Protein AF-A0A377PES0-F1 (afdb_monomer_lite)

Secondary structure (DSSP, 8-state):
--TT----------SPSEEEEEE---TTTHHHHHHTT-EEEEEE--HHHHHSSS---BTTTEEE--EEEEEE-TTS-EE----SSS----SEEEETTEES------SS--EEE-

pLDDT: mean 92.09, std 5.14, range [62.88, 97.44]

InterPro domains:
  IPR008972 Cupredoxin [G3DSA:2.60.40.420] (1-48)
  IPR008972 Cupredoxin [G3DSA:2.60.40.420] (49-112)
  IPR008972 Cupredoxin [SSF49503] (10-51)
  IPR008972 Cupredoxin [SSF49503] (53-110)
  IPR011707 Multicopper oxidase-like, N-terminal [PF07732] (2-48)
  IPR045087 Multicopper oxidase [PTHR48267] (14-110)

Organism: Hafnia alvei (NCBI:txid569)

Foldseek 3Di:
DDPPDDDDDDDDDDDAWAKDKDADPDPPCRQVRVQQPRMDIDTDHDPVNVPDPADDPEPAQEDEWDKDAFAADPVRHGDDDDDPDDDDGHPFIDTVNHGPDDDDHDPDHHHYHD

Radius of gyration: 17.53 Å; chains: 1; bounding box: 49×27×44 Å

Structure (mmCIF, N/CA/C/O backbone):
data_AF-A0A377PES0-F1
#
_entry.id   AF-A0A377PES0-F1
#
loop_
_atom_site.group_PDB
_atom_site.id
_atom_site.type_symbol
_atom_site.label_atom_id
_atom_site.label_alt_id
_atom_site.label_comp_id
_atom_site.label_asym_id
_atom_site.label_entity_id
_atom_site.label_seq_id
_atom_site.pdbx_PDB_ins_code
_atom_site.Cartn_x
_atom_site.Cartn_y
_atom_site.Cartn_z
_atom_site.occupancy
_atom_site.B_iso_or_equiv
_atom_site.auth_seq_id
_atom_site.auth_comp_id
_atom_site.auth_asym_id
_atom_site.auth_atom_id
_atom_site.pdbx_PDB_model_num
ATOM 1 N N . MET A 1 1 ? 21.879 -0.434 -0.200 1.00 64.56 1 MET A N 1
ATOM 2 C CA . MET A 1 1 ? 22.226 -1.557 0.695 1.00 64.56 1 MET A CA 1
ATOM 3 C C . MET A 1 1 ? 22.553 -2.751 -0.170 1.00 64.56 1 MET A C 1
ATOM 5 O O . MET A 1 1 ? 21.944 -2.887 -1.224 1.00 64.56 1 MET A O 1
ATOM 9 N N . SER A 1 2 ? 23.553 -3.539 0.210 1.00 83.25 2 SER A N 1
ATOM 10 C CA . SER A 1 2 ? 23.885 -4.775 -0.498 1.00 83.25 2 SER A CA 1
ATOM 11 C C . SER A 1 2 ? 22.916 -5.895 -0.100 1.00 83.25 2 SER A C 1
ATOM 13 O O . SER A 1 2 ? 22.373 -5.843 1.005 1.00 83.25 2 SER A O 1
ATOM 15 N N . PRO A 1 3 ? 22.713 -6.908 -0.958 1.00 87.62 3 PRO A N 1
ATOM 16 C CA . PRO A 1 3 ? 21.986 -8.117 -0.582 1.00 87.62 3 PRO A CA 1
ATOM 17 C C . PRO A 1 3 ? 22.538 -8.733 0.713 1.00 87.62 3 PRO A C 1
ATOM 19 O O . PRO A 1 3 ? 23.741 -8.652 0.973 1.00 87.62 3 PRO A O 1
ATOM 22 N N . SER A 1 4 ? 21.657 -9.352 1.503 1.00 91.19 4 SER A N 1
ATOM 23 C CA . SER A 1 4 ? 21.995 -10.053 2.755 1.00 91.19 4 SER A CA 1
ATOM 24 C C . SER A 1 4 ? 22.540 -9.168 3.886 1.00 91.19 4 SER A C 1
ATOM 26 O O . SER A 1 4 ? 23.264 -9.651 4.754 1.00 91.19 4 SER A O 1
ATOM 28 N N . VAL A 1 5 ? 22.206 -7.875 3.878 1.00 94.56 5 VAL A N 1
ATOM 29 C CA . VAL A 1 5 ? 22.488 -6.949 4.983 1.00 94.56 5 VAL A CA 1
ATOM 30 C C . VAL A 1 5 ? 21.175 -6.450 5.565 1.00 94.56 5 VAL A C 1
ATOM 32 O O . VAL A 1 5 ? 20.340 -5.917 4.836 1.00 94.56 5 VAL A O 1
ATOM 35 N N . ASP A 1 6 ? 21.036 -6.573 6.881 1.00 93.88 6 ASP A N 1
ATOM 36 C CA . ASP A 1 6 ? 19.851 -6.138 7.611 1.00 93.88 6 ASP A CA 1
ATOM 37 C C . ASP A 1 6 ? 19.985 -4.698 8.119 1.00 93.88 6 ASP A C 1
ATOM 39 O O . ASP A 1 6 ? 21.081 -4.193 8.388 1.00 93.88 6 ASP A O 1
ATOM 43 N N . TRP A 1 7 ? 18.843 -4.036 8.292 1.00 94.12 7 TRP A N 1
ATOM 44 C CA . TRP A 1 7 ? 18.746 -2.713 8.896 1.00 94.12 7 TRP A CA 1
ATOM 45 C C . TRP A 1 7 ? 17.623 -2.690 9.928 1.00 94.12 7 TRP A C 1
ATOM 47 O O . TRP A 1 7 ? 16.471 -2.959 9.599 1.00 94.12 7 TRP A O 1
ATOM 57 N N . SER A 1 8 ? 17.962 -2.335 11.167 1.00 95.81 8 SER A N 1
ATOM 58 C CA . SER A 1 8 ? 17.043 -2.395 12.311 1.00 95.81 8 SER A CA 1
ATOM 59 C C . SER A 1 8 ? 16.927 -1.030 13.002 1.00 95.81 8 SER A C 1
ATOM 61 O O . SER A 1 8 ? 17.515 -0.829 14.069 1.00 95.81 8 SER A O 1
ATOM 63 N N . PRO A 1 9 ? 16.232 -0.049 12.400 1.00 95.75 9 PRO A N 1
ATOM 64 C CA . PRO A 1 9 ? 16.016 1.252 13.021 1.00 95.75 9 PRO A CA 1
ATOM 65 C C . PRO A 1 9 ? 14.986 1.166 14.154 1.00 95.75 9 PRO A C 1
ATOM 67 O O . PRO A 1 9 ? 14.034 0.390 14.101 1.00 95.75 9 PRO A O 1
ATOM 70 N N . VAL A 1 10 ? 15.132 2.029 15.159 1.00 97.44 10 VAL A N 1
ATOM 71 C CA . VAL A 1 10 ? 14.090 2.275 16.165 1.00 97.44 10 VAL A CA 1
ATOM 72 C C . VAL A 1 10 ? 13.335 3.536 15.761 1.00 97.44 10 VAL A C 1
ATOM 74 O O . VAL A 1 10 ? 13.932 4.609 15.669 1.00 97.44 10 VAL A O 1
AT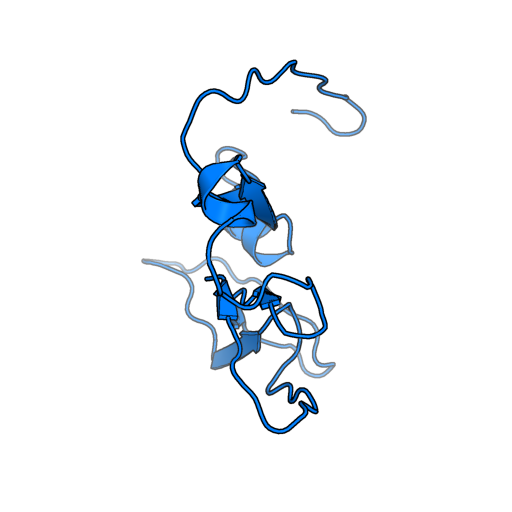OM 77 N N . LEU A 1 11 ? 12.030 3.409 15.515 1.00 96.50 11 LEU A N 1
ATOM 78 C CA . LEU A 1 11 ? 11.179 4.494 15.023 1.00 96.50 11 LEU A CA 1
ATOM 79 C C . LEU A 1 11 ? 10.240 4.990 16.137 1.00 96.50 11 LEU A C 1
ATOM 81 O O . LEU A 1 11 ? 9.269 4.306 16.464 1.00 96.50 11 LEU A O 1
ATOM 85 N N . PRO A 1 12 ? 10.492 6.163 16.749 1.00 96.50 12 PRO A N 1
ATOM 86 C CA . PRO A 1 12 ? 9.566 6.744 17.714 1.00 96.50 12 PRO A CA 1
ATOM 87 C C . PRO A 1 12 ? 8.378 7.391 16.988 1.00 96.50 12 PRO A C 1
ATOM 89 O O . PRO A 1 12 ? 8.500 8.482 16.431 1.00 96.50 12 PRO A O 1
ATOM 92 N N . ILE A 1 13 ? 7.214 6.749 17.032 1.00 97.00 13 ILE A N 1
ATOM 93 C CA . ILE A 1 13 ? 5.986 7.280 16.429 1.00 97.00 13 ILE A CA 1
ATOM 94 C C . ILE A 1 13 ? 5.363 8.313 17.377 1.00 97.00 13 ILE A C 1
ATOM 96 O O . ILE A 1 13 ? 4.978 7.985 18.497 1.00 97.00 13 ILE A O 1
ATOM 100 N N . ARG A 1 14 ? 5.327 9.583 16.954 1.00 96.44 14 ARG A N 1
ATOM 101 C CA . ARG A 1 14 ? 4.821 10.724 17.755 1.00 96.44 14 ARG A CA 1
ATOM 102 C C . ARG A 1 14 ? 3.823 11.613 17.010 1.00 96.44 14 ARG A C 1
ATOM 104 O O . ARG A 1 14 ? 3.427 12.655 17.522 1.00 96.44 14 ARG A O 1
ATOM 111 N N . GLN A 1 15 ? 3.486 11.241 15.783 1.00 95.88 15 GLN A N 1
ATOM 112 C CA . GLN A 1 15 ? 2.493 11.927 14.964 1.00 95.88 15 GLN A CA 1
ATOM 113 C C . GLN A 1 15 ? 1.076 11.453 1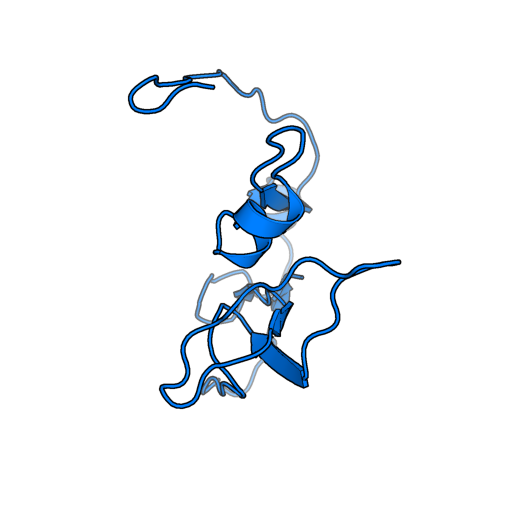5.312 1.00 95.88 15 GLN A C 1
ATOM 115 O O . GLN A 1 15 ? 0.913 10.403 15.929 1.00 95.88 15 GLN A O 1
ATOM 120 N N . SER A 1 16 ? 0.068 12.222 14.900 1.00 96.69 16 SER A N 1
ATOM 121 C CA . SER A 1 16 ? -1.344 11.821 14.967 1.00 96.69 16 SER A CA 1
ATOM 122 C C . SER A 1 16 ? -1.652 10.631 14.055 1.00 96.69 16 SER A C 1
ATOM 124 O O . SER A 1 16 ? -0.859 10.320 13.158 1.00 96.69 16 SER A O 1
ATOM 126 N N . ALA A 1 17 ? -2.814 10.007 14.268 1.00 95.19 17 ALA A N 1
ATOM 127 C CA . ALA A 1 17 ? -3.288 8.925 13.413 1.00 95.19 17 ALA A CA 1
ATOM 128 C C . ALA A 1 17 ? -3.309 9.324 11.928 1.00 95.19 17 ALA A C 1
ATOM 130 O O . ALA A 1 17 ? -3.734 10.428 11.574 1.00 95.19 17 ALA A O 1
ATOM 131 N N . ALA A 1 18 ? -2.800 8.438 11.073 1.00 95.12 18 ALA A N 1
ATOM 132 C CA . ALA A 1 18 ? -2.662 8.671 9.641 1.00 95.12 18 ALA A CA 1
ATOM 133 C C . ALA A 1 18 ? -2.439 7.361 8.873 1.00 95.12 18 ALA A C 1
ATOM 135 O O . ALA A 1 18 ? -1.734 6.463 9.342 1.00 95.12 18 ALA A O 1
ATOM 136 N N . THR A 1 19 ? -2.942 7.321 7.640 1.00 95.88 19 THR A N 1
ATOM 137 C CA . THR A 1 19 ? -2.556 6.329 6.632 1.00 95.88 19 THR A CA 1
ATOM 138 C C . THR A 1 19 ? -1.229 6.749 6.013 1.00 95.88 19 THR A C 1
ATOM 140 O O . THR A 1 19 ? -1.145 7.749 5.300 1.00 95.88 19 THR A O 1
ATOM 143 N N . LEU A 1 20 ? -0.165 6.016 6.325 1.00 97.00 20 LEU A N 1
ATOM 144 C CA . LEU A 1 2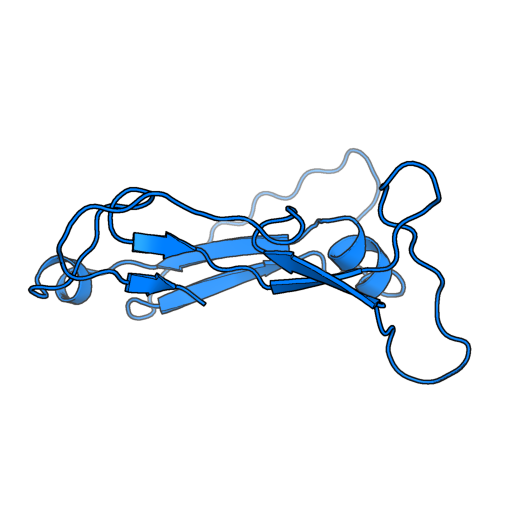0 ? 1.148 6.158 5.703 1.00 97.00 20 LEU A CA 1
ATOM 145 C C . LEU A 1 20 ? 1.423 4.950 4.806 1.00 97.00 20 LEU A C 1
ATOM 147 O O . LEU A 1 20 ? 0.660 3.988 4.741 1.00 97.00 20 LEU A O 1
ATOM 151 N N . TRP A 1 21 ? 2.563 4.982 4.132 1.00 96.69 21 TRP A N 1
ATOM 152 C CA . TRP A 1 21 ? 3.055 3.879 3.326 1.00 96.69 21 TRP A CA 1
ATOM 153 C C . TRP A 1 21 ? 4.579 3.848 3.383 1.00 96.69 21 TRP A C 1
ATOM 155 O O . TRP A 1 21 ? 5.234 4.870 3.607 1.00 96.69 21 TRP A O 1
ATOM 165 N N . TYR A 1 22 ? 5.147 2.662 3.214 1.00 96.50 22 TYR A N 1
ATOM 166 C CA . TYR A 1 22 ? 6.580 2.457 3.069 1.00 96.50 22 TYR A CA 1
ATOM 167 C C . TYR A 1 22 ? 6.857 1.900 1.680 1.00 96.50 22 TYR A C 1
ATOM 169 O O . TYR A 1 22 ? 6.045 1.171 1.113 1.00 96.50 22 TYR A O 1
ATOM 177 N N . HIS A 1 23 ? 8.015 2.237 1.124 1.00 96.94 23 HIS A N 1
ATOM 178 C CA . HIS A 1 23 ? 8.424 1.750 -0.182 1.00 96.94 23 HIS A CA 1
ATOM 179 C C . HIS A 1 23 ? 9.949 1.733 -0.305 1.00 96.94 23 HIS A C 1
ATOM 181 O O . HIS A 1 23 ? 10.658 2.428 0.429 1.00 96.94 23 HIS A O 1
ATOM 187 N N . ALA A 1 24 ? 10.474 0.939 -1.236 1.00 95.56 24 ALA A N 1
ATOM 188 C CA . ALA A 1 24 ? 11.892 0.973 -1.561 1.00 95.56 24 ALA A CA 1
ATOM 189 C C . ALA A 1 24 ? 12.281 2.361 -2.088 1.00 95.56 24 ALA A C 1
ATOM 191 O O . ALA A 1 24 ? 11.596 2.932 -2.932 1.00 95.56 24 ALA A O 1
ATOM 192 N N . ASN A 1 25 ? 13.408 2.890 -1.616 1.00 94.88 25 ASN A N 1
ATOM 193 C CA . ASN A 1 25 ? 13.968 4.178 -2.037 1.00 94.88 25 ASN A CA 1
ATOM 194 C C . ASN A 1 25 ? 15.405 4.030 -2.569 1.00 94.88 25 ASN A C 1
ATOM 196 O O . ASN A 1 25 ? 16.236 4.926 -2.426 1.00 94.88 25 ASN A O 1
ATOM 200 N N . THR A 1 26 ? 15.725 2.870 -3.153 1.00 93.06 26 THR A N 1
ATOM 201 C CA . THR A 1 26 ? 17.071 2.568 -3.652 1.00 93.06 26 THR A CA 1
ATOM 202 C C . THR A 1 26 ? 17.452 3.528 -4.788 1.00 93.06 26 THR A C 1
ATOM 204 O O . THR A 1 26 ? 16.752 3.561 -5.802 1.00 93.06 26 THR A O 1
ATOM 207 N N . PRO A 1 27 ? 18.553 4.294 -4.674 1.00 91.06 27 PRO A N 1
ATOM 208 C CA . PRO A 1 27 ? 18.971 5.219 -5.726 1.00 91.06 27 PRO A CA 1
ATOM 209 C C . PRO A 1 27 ? 19.155 4.503 -7.069 1.00 91.06 27 PRO A C 1
ATOM 211 O O . PRO A 1 27 ? 19.763 3.437 -7.119 1.00 91.06 27 PRO A O 1
ATOM 214 N N . GLY A 1 28 ? 18.605 5.067 -8.145 1.00 89.88 28 GLY A N 1
ATOM 215 C CA . GLY A 1 28 ? 18.674 4.499 -9.500 1.00 89.88 28 GLY A CA 1
ATOM 216 C C . GLY A 1 28 ? 17.721 3.329 -9.784 1.00 89.88 28 GLY A C 1
ATOM 217 O O . GLY A 1 28 ? 17.396 3.108 -10.942 1.00 89.88 28 GLY A O 1
ATOM 218 N N . HIS A 1 29 ? 17.215 2.644 -8.752 1.00 91.25 29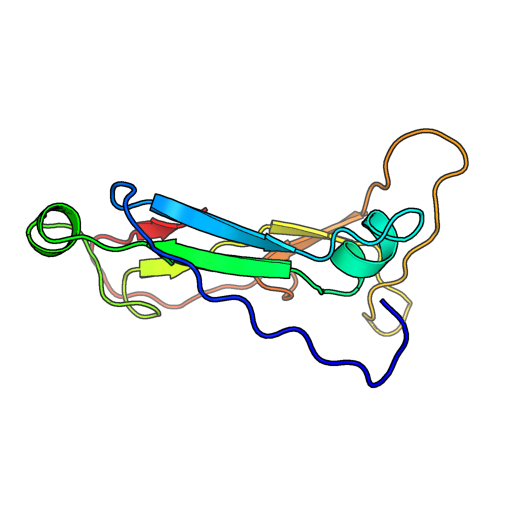 HIS A N 1
ATOM 219 C CA . HIS A 1 29 ? 16.352 1.457 -8.886 1.00 91.25 29 HIS A CA 1
ATOM 220 C C . HIS A 1 29 ? 14.982 1.607 -8.213 1.00 91.25 29 HIS A C 1
ATOM 222 O O . HIS A 1 29 ? 14.187 0.675 -8.203 1.00 91.25 29 HIS A O 1
ATOM 228 N N . MET A 1 30 ? 14.684 2.776 -7.638 1.00 92.56 30 MET A N 1
ATOM 229 C CA . MET A 1 30 ? 13.452 3.027 -6.886 1.00 92.56 30 MET A CA 1
ATOM 230 C C . MET A 1 30 ? 12.195 2.655 -7.680 1.00 92.56 30 MET A C 1
ATOM 232 O O . MET A 1 30 ? 11.356 1.930 -7.163 1.00 92.56 30 MET A O 1
ATOM 236 N N . ALA A 1 31 ? 12.075 3.121 -8.927 1.00 91.75 31 ALA A N 1
ATOM 237 C CA . ALA A 1 31 ? 10.888 2.878 -9.746 1.00 91.75 31 ALA A CA 1
ATOM 238 C C . ALA A 1 31 ? 10.663 1.379 -10.001 1.00 91.75 31 ALA A C 1
ATOM 240 O O . ALA A 1 31 ? 9.579 0.872 -9.740 1.00 91.75 31 ALA A O 1
ATOM 241 N N . GLU A 1 32 ? 11.711 0.666 -10.416 1.00 92.94 32 GLU A N 1
ATOM 242 C CA . GLU A 1 32 ? 11.685 -0.780 -10.653 1.00 92.94 32 GLU A CA 1
ATOM 243 C C . GLU A 1 32 ? 11.360 -1.561 -9.372 1.00 92.94 32 GLU A C 1
ATOM 245 O O . GLU A 1 32 ? 10.497 -2.432 -9.364 1.00 92.94 32 GLU A O 1
ATOM 250 N N . HIS A 1 33 ? 12.004 -1.225 -8.254 1.00 94.62 33 HIS A N 1
ATOM 251 C CA . HIS A 1 33 ? 11.782 -1.894 -6.974 1.00 94.62 33 HIS A CA 1
ATOM 252 C C . HIS A 1 33 ? 10.351 -1.713 -6.454 1.00 94.62 33 HIS A C 1
ATOM 254 O O . HIS A 1 33 ? 9.733 -2.674 -5.993 1.00 94.62 33 HIS A O 1
ATOM 260 N N . VAL A 1 34 ? 9.814 -0.492 -6.535 1.00 95.38 34 VAL A N 1
ATOM 261 C CA . VAL A 1 34 ? 8.430 -0.201 -6.138 1.00 95.38 34 VAL A CA 1
ATOM 262 C C . VAL A 1 34 ? 7.447 -0.892 -7.081 1.00 95.38 34 VAL A C 1
ATOM 264 O O . VAL A 1 34 ? 6.497 -1.522 -6.613 1.00 95.38 34 VAL A O 1
ATOM 267 N N . TYR A 1 35 ? 7.706 -0.854 -8.391 1.00 94.06 35 TYR A N 1
ATOM 268 C CA . TYR A 1 35 ? 6.898 -1.550 -9.391 1.00 94.06 35 TYR A CA 1
ATOM 269 C C . TYR A 1 35 ? 6.869 -3.063 -9.157 1.00 94.06 35 TYR A C 1
ATOM 271 O O . TYR A 1 35 ? 5.806 -3.677 -9.220 1.00 94.06 35 TYR A O 1
ATOM 279 N N . ASN A 1 36 ? 8.001 -3.662 -8.795 1.00 93.38 36 ASN A N 1
ATOM 280 C CA . ASN A 1 36 ? 8.106 -5.089 -8.486 1.00 93.38 36 ASN A CA 1
ATOM 281 C C . ASN A 1 36 ? 7.466 -5.475 -7.140 1.00 93.38 36 ASN A C 1
ATOM 283 O O . ASN A 1 36 ? 7.409 -6.657 -6.811 1.00 93.38 36 ASN A O 1
ATOM 287 N N . GLY A 1 37 ? 6.937 -4.508 -6.382 1.00 94.00 37 GLY A N 1
ATOM 288 C CA . GLY A 1 37 ? 6.120 -4.762 -5.195 1.00 94.00 37 GLY A CA 1
ATOM 289 C C . GLY A 1 37 ? 6.786 -4.430 -3.863 1.00 94.00 37 GLY A C 1
ATOM 290 O O . GLY A 1 37 ? 6.224 -4.760 -2.822 1.00 94.00 37 GLY A O 1
ATOM 291 N N . LEU A 1 38 ? 7.943 -3.755 -3.844 1.00 95.56 38 LEU A N 1
ATOM 292 C CA . LEU A 1 38 ? 8.540 -3.260 -2.596 1.00 95.56 38 LEU A CA 1
ATOM 293 C C . LEU A 1 38 ? 7.840 -1.981 -2.112 1.00 95.56 38 LEU A C 1
ATOM 295 O O . LEU A 1 38 ? 8.455 -0.916 -2.023 1.00 95.56 38 LEU A O 1
ATOM 299 N N . ALA A 1 39 ? 6.551 -2.097 -1.810 1.00 96.25 39 ALA A N 1
ATOM 300 C CA . ALA A 1 39 ? 5.721 -1.070 -1.201 1.00 96.25 39 ALA A CA 1
ATOM 301 C C . ALA A 1 39 ? 4.650 -1.708 -0.306 1.00 96.25 39 ALA A C 1
ATOM 303 O O . ALA A 1 39 ? 4.254 -2.852 -0.518 1.00 96.25 39 ALA A O 1
ATOM 304 N N . GLY A 1 40 ? 4.174 -0.970 0.691 1.00 95.50 40 GLY A N 1
ATOM 305 C CA . GLY A 1 40 ? 3.106 -1.420 1.576 1.00 95.50 40 GLY A CA 1
ATOM 306 C C . GLY A 1 40 ? 2.534 -0.284 2.413 1.00 95.50 40 GLY A C 1
ATOM 307 O O . GLY A 1 40 ? 3.125 0.790 2.517 1.00 95.50 40 GLY A O 1
ATOM 308 N N . MET A 1 41 ? 1.367 -0.521 3.003 1.00 95.44 41 MET A N 1
ATOM 309 C CA . MET A 1 41 ? 0.683 0.454 3.850 1.00 95.44 41 MET A CA 1
ATOM 310 C C . MET A 1 41 ? 1.217 0.401 5.286 1.00 95.44 41 MET A C 1
ATOM 312 O O . MET A 1 41 ? 1.571 -0.662 5.796 1.00 95.44 41 MET A O 1
ATOM 316 N N . TRP A 1 42 ? 1.264 1.554 5.944 1.00 95.81 42 TRP A N 1
ATOM 317 C CA . TRP A 1 42 ? 1.640 1.711 7.344 1.00 95.81 42 TRP A CA 1
ATOM 318 C C . TRP A 1 42 ? 0.579 2.555 8.041 1.00 95.81 42 TRP A C 1
ATOM 320 O O . TRP A 1 42 ? 0.519 3.767 7.858 1.00 95.81 42 TRP A O 1
ATOM 330 N N . LEU A 1 43 ? -0.251 1.929 8.867 1.00 95.00 43 LEU A N 1
ATOM 331 C CA . LEU A 1 43 ? -1.301 2.629 9.601 1.00 95.00 43 LEU A CA 1
ATOM 332 C C . LEU A 1 43 ? -0.766 3.091 10.959 1.00 95.00 43 LEU A C 1
ATOM 334 O O . LEU A 1 43 ? -0.241 2.293 11.739 1.00 95.00 43 LEU A O 1
ATOM 338 N N . VAL A 1 44 ? -0.862 4.393 11.227 1.00 95.56 44 VAL A N 1
ATOM 339 C CA . VAL A 1 44 ? -0.628 4.960 12.557 1.00 95.56 44 VAL A CA 1
ATOM 340 C C . VAL A 1 44 ? -1.984 5.214 13.194 1.00 95.56 44 VAL A C 1
ATOM 342 O O . VAL A 1 44 ? -2.779 5.972 12.654 1.00 95.56 44 VAL A O 1
ATOM 345 N N . GLU A 1 45 ? -2.203 4.619 14.361 1.00 94.19 45 GLU A N 1
ATOM 346 C CA . GLU A 1 45 ? -3.418 4.766 15.162 1.00 94.19 45 GLU A CA 1
ATOM 347 C C . GLU A 1 45 ? -3.108 5.508 16.465 1.00 94.19 45 GLU A C 1
ATOM 349 O O . GLU A 1 45 ? -2.036 5.344 17.056 1.00 94.19 45 GLU A O 1
ATOM 354 N N . ASP A 1 46 ? -4.075 6.271 16.959 1.00 93.81 46 ASP A N 1
ATOM 355 C CA . ASP A 1 46 ? -4.017 6.976 18.240 1.00 93.81 46 ASP A CA 1
ATOM 356 C C . ASP A 1 46 ? -5.297 6.743 19.063 1.00 93.81 46 ASP A C 1
ATOM 358 O O . ASP A 1 46 ? -6.187 5.982 18.687 1.00 93.81 46 ASP A O 1
ATOM 362 N N . GLU A 1 47 ? -5.390 7.331 20.254 1.00 93.00 47 GLU A N 1
ATOM 363 C CA . GLU A 1 47 ? -6.598 7.188 21.078 1.00 93.00 47 GLU A CA 1
ATOM 364 C C . GLU A 1 47 ? -7.814 7.900 20.468 1.00 93.00 47 GLU A C 1
ATOM 366 O O . GLU A 1 47 ? -8.945 7.482 20.704 1.00 93.00 47 GLU A O 1
ATOM 371 N N . ASN A 1 48 ? -7.616 8.955 19.674 1.00 91.81 48 ASN A N 1
ATOM 372 C CA . ASN A 1 48 ? -8.724 9.707 19.088 1.00 91.81 48 ASN A CA 1
ATOM 373 C C . ASN A 1 48 ? -9.392 8.905 17.970 1.00 91.81 48 ASN A C 1
ATOM 375 O O . ASN A 1 48 ? -10.601 8.704 18.009 1.00 91.81 48 ASN A O 1
ATOM 379 N N . SER A 1 49 ? -8.598 8.407 17.022 1.00 90.19 49 SER A N 1
ATOM 380 C CA . SER A 1 49 ? -9.021 7.524 15.923 1.00 90.19 49 SER A CA 1
ATOM 381 C C . SER A 1 49 ? -9.794 6.306 16.428 1.00 90.19 49 SER A C 1
ATOM 383 O O . SER A 1 49 ? -10.890 6.035 15.942 1.00 90.19 49 SER A O 1
ATOM 385 N N . LYS A 1 50 ? -9.313 5.654 17.491 1.00 89.06 50 LYS A N 1
ATOM 386 C CA . LYS A 1 50 ? -9.996 4.507 18.118 1.00 89.06 50 LYS A CA 1
ATOM 387 C C . LYS A 1 50 ? -11.349 4.836 18.750 1.00 89.06 50 LYS A C 1
ATOM 389 O O . LYS A 1 50 ? -12.188 3.949 18.873 1.00 89.06 50 LYS A O 1
ATOM 394 N N . ASN A 1 51 ? -11.549 6.081 19.179 1.00 91.69 51 ASN A N 1
ATOM 395 C CA . ASN A 1 51 ? -12.780 6.526 19.834 1.00 91.69 51 ASN A CA 1
ATOM 396 C C . ASN A 1 51 ? -13.796 7.140 18.859 1.00 91.69 51 ASN A C 1
ATOM 398 O O . ASN A 1 51 ? -14.917 7.459 19.266 1.00 91.69 51 ASN A O 1
ATOM 402 N N . LEU A 1 52 ? -13.433 7.332 17.588 1.00 90.94 52 LEU A N 1
ATOM 403 C CA . LEU A 1 52 ? -14.376 7.799 16.580 1.00 90.94 52 LEU A CA 1
ATOM 404 C C . LEU A 1 52 ? -15.410 6.702 16.276 1.00 90.94 52 LEU A C 1
ATOM 406 O O . LEU A 1 52 ? -15.053 5.529 16.190 1.00 90.94 52 LEU A O 1
ATOM 410 N N . PRO A 1 53 ? -16.687 7.060 16.049 1.00 91.62 53 PRO A N 1
ATOM 411 C CA . PRO A 1 53 ? -17.721 6.119 15.624 1.00 91.62 53 PRO A CA 1
ATOM 412 C C . PRO A 1 53 ? -17.595 5.811 14.119 1.00 91.62 53 PRO A C 1
ATOM 414 O O . PRO A 1 53 ? -18.558 5.953 13.364 1.00 91.62 53 PRO A O 1
ATOM 417 N N . LEU A 1 54 ? -16.388 5.457 13.678 1.00 91.69 54 LEU A N 1
ATOM 418 C CA . LEU A 1 54 ? -16.066 5.056 12.313 1.00 91.69 54 LEU A CA 1
ATOM 419 C C . LEU A 1 54 ? -15.755 3.552 12.274 1.00 91.69 54 LEU A C 1
ATOM 421 O O . LEU A 1 54 ? -15.285 3.011 13.278 1.00 91.69 54 LEU A O 1
ATOM 425 N N . PRO A 1 55 ? -15.998 2.884 11.132 1.00 91.88 55 PRO A N 1
ATOM 426 C CA . PRO A 1 55 ? -15.454 1.553 10.875 1.00 91.88 55 PRO A CA 1
ATOM 427 C C . PRO A 1 55 ? -13.939 1.533 11.113 1.00 91.88 55 PRO A C 1
ATOM 429 O O . PRO A 1 55 ? -13.242 2.456 10.690 1.00 91.88 55 PRO A O 1
ATOM 432 N N . ASN A 1 56 ? -13.449 0.525 11.831 1.00 91.38 56 ASN A N 1
ATOM 433 C CA . ASN A 1 56 ? -12.037 0.395 12.218 1.00 91.38 56 ASN A CA 1
ATOM 434 C C . ASN A 1 56 ? -11.578 -1.072 12.324 1.00 91.38 56 ASN A C 1
ATOM 436 O O . ASN A 1 56 ? -10.527 -1.374 12.898 1.00 91.38 56 ASN A O 1
ATOM 440 N N . HIS A 1 57 ? -12.369 -2.006 11.792 1.00 91.31 57 HIS A N 1
ATOM 441 C CA . HIS A 1 57 ? -12.041 -3.420 11.757 1.00 91.31 57 HIS A CA 1
ATOM 442 C C . HIS A 1 57 ? -11.353 -3.743 10.429 1.00 91.31 57 HIS A C 1
ATOM 444 O O . HIS A 1 57 ? -11.991 -4.031 9.411 1.00 91.31 57 HIS A O 1
ATOM 450 N N . TYR A 1 58 ? -10.021 -3.718 10.471 1.00 92.00 58 TYR A N 1
ATOM 451 C CA . TYR A 1 58 ? -9.168 -3.991 9.319 1.00 92.00 58 TYR A CA 1
ATOM 452 C C . TYR A 1 58 ? -9.522 -5.320 8.629 1.00 92.00 58 TYR A C 1
ATOM 454 O O . TYR A 1 58 ? -9.538 -6.380 9.260 1.00 92.00 58 TYR A O 1
ATOM 462 N N . GLY A 1 59 ? -9.788 -5.258 7.325 1.00 90.75 59 GLY A N 1
ATOM 463 C CA . GLY A 1 59 ? -10.171 -6.390 6.479 1.00 90.75 59 GLY A CA 1
ATOM 464 C C . GLY A 1 59 ? -11.646 -6.800 6.561 1.00 90.75 59 GLY A C 1
ATOM 465 O O . GLY A 1 59 ? -12.037 -7.742 5.873 1.00 90.75 59 GLY A O 1
ATOM 466 N N . VAL A 1 60 ? -12.461 -6.124 7.376 1.00 93.00 60 VAL A N 1
ATOM 467 C CA . VAL A 1 60 ? -13.907 -6.382 7.498 1.00 93.00 60 VAL A CA 1
ATOM 468 C C . VAL A 1 60 ? -14.712 -5.162 7.081 1.00 93.00 60 VAL A C 1
ATOM 470 O O . VAL A 1 60 ? -15.594 -5.274 6.229 1.00 93.00 60 VAL A O 1
ATOM 473 N N . ASP A 1 61 ? -14.418 -4.013 7.684 1.00 92.19 61 ASP A N 1
ATOM 474 C CA . ASP A 1 61 ? -15.073 -2.745 7.372 1.00 92.19 61 ASP A CA 1
ATOM 475 C C . ASP A 1 61 ? -14.102 -1.571 7.143 1.00 92.19 61 ASP A C 1
ATOM 477 O O . ASP A 1 61 ? -14.525 -0.503 6.700 1.00 92.19 61 ASP A O 1
ATOM 481 N N . ASP A 1 62 ? -12.804 -1.805 7.342 1.00 94.19 62 ASP A N 1
ATOM 482 C CA . ASP A 1 62 ? -11.705 -0.919 6.967 1.00 94.19 62 ASP A CA 1
ATOM 483 C C . ASP A 1 62 ? -10.745 -1.654 6.019 1.00 94.19 62 ASP A C 1
ATOM 485 O O . ASP A 1 62 ? -10.151 -2.673 6.384 1.00 94.19 62 ASP A O 1
ATOM 489 N N . PHE A 1 63 ? -10.621 -1.180 4.779 1.00 94.69 63 PHE A N 1
ATOM 490 C CA . PHE A 1 63 ? -9.843 -1.842 3.733 1.00 94.69 63 PHE A CA 1
ATOM 491 C C . PHE A 1 63 ? -8.712 -0.948 3.216 1.00 94.69 63 PHE A C 1
ATOM 493 O O . PHE A 1 63 ? -8.971 0.194 2.825 1.00 94.69 63 PHE A O 1
ATOM 500 N N . PRO A 1 64 ? -7.473 -1.468 3.108 1.00 95.00 64 PRO A N 1
ATOM 501 C CA . PRO A 1 64 ? -6.412 -0.772 2.392 1.00 95.00 64 PRO A CA 1
ATOM 502 C C . PRO A 1 64 ? -6.708 -0.801 0.889 1.00 95.00 64 PRO A C 1
ATOM 504 O O . PRO A 1 64 ? -7.051 -1.855 0.350 1.00 95.00 64 PRO A O 1
ATOM 507 N N . ILE A 1 65 ? -6.539 0.320 0.195 1.00 95.44 65 ILE A N 1
ATOM 508 C CA . ILE A 1 65 ? -6.714 0.413 -1.259 1.00 95.44 65 ILE A CA 1
ATOM 509 C C . ILE A 1 65 ? -5.423 0.955 -1.880 1.00 95.44 65 ILE A C 1
ATOM 511 O O . ILE A 1 65 ? -5.239 2.156 -2.058 1.00 95.44 65 ILE A O 1
ATOM 515 N N . ILE A 1 66 ? -4.509 0.048 -2.226 1.00 96.00 66 ILE A N 1
ATOM 516 C CA . ILE A 1 66 ? -3.246 0.375 -2.899 1.00 96.00 66 ILE A CA 1
ATOM 517 C C . ILE A 1 66 ? -3.450 0.234 -4.406 1.00 96.00 66 ILE A C 1
ATOM 519 O O . ILE A 1 66 ? -3.567 -0.881 -4.915 1.00 96.00 66 ILE A O 1
ATOM 523 N N . ILE A 1 67 ? -3.480 1.358 -5.121 1.00 95.00 67 ILE A N 1
ATOM 524 C CA . ILE A 1 67 ? -3.676 1.387 -6.576 1.00 95.00 67 ILE A CA 1
ATOM 525 C C . ILE A 1 67 ? -2.314 1.402 -7.276 1.00 95.00 67 ILE A C 1
ATOM 527 O O . ILE A 1 67 ? -1.464 2.238 -6.970 1.00 95.00 67 ILE A O 1
ATOM 531 N N . GLN A 1 68 ? -2.116 0.492 -8.230 1.00 94.75 68 GLN A N 1
ATOM 532 C CA . GLN A 1 68 ? -0.933 0.444 -9.091 1.00 94.75 68 GLN A CA 1
ATOM 533 C C . GLN A 1 68 ? -1.351 0.226 -10.545 1.00 94.75 68 GLN A C 1
ATOM 535 O O . GLN A 1 68 ? -2.185 -0.632 -10.821 1.00 94.75 68 GLN A O 1
ATOM 540 N N . ASP A 1 69 ? -0.746 0.948 -11.481 1.00 94.81 69 ASP A N 1
ATOM 541 C CA . ASP A 1 69 ? -0.837 0.658 -12.909 1.00 94.81 69 ASP A CA 1
ATOM 542 C C . ASP A 1 69 ? 0.367 -0.183 -13.359 1.00 94.81 69 ASP A C 1
ATOM 544 O O . ASP A 1 69 ? 1.522 0.141 -13.073 1.00 94.81 69 ASP A O 1
ATOM 548 N N . LYS A 1 70 ? 0.105 -1.297 -14.048 1.00 93.81 70 LYS A N 1
ATOM 549 C CA . LYS A 1 70 ? 1.131 -2.227 -14.538 1.00 93.81 70 LYS A CA 1
ATOM 550 C C . LYS A 1 70 ? 0.889 -2.616 -15.991 1.00 93.81 70 LYS A C 1
ATOM 552 O O . LYS A 1 70 ? -0.210 -2.451 -16.510 1.00 93.81 70 LYS A O 1
ATOM 557 N N . ARG A 1 71 ? 1.935 -3.120 -16.642 1.00 93.56 71 ARG A N 1
ATOM 558 C CA . ARG A 1 71 ? 1.855 -3.889 -17.890 1.00 93.56 71 ARG A CA 1
ATOM 559 C C . ARG A 1 71 ? 2.055 -5.350 -17.552 1.00 93.56 71 ARG A C 1
ATOM 561 O O . ARG A 1 71 ? 2.982 -5.675 -16.810 1.00 93.56 71 ARG A O 1
ATOM 568 N N . LEU A 1 72 ? 1.179 -6.201 -18.064 1.00 91.31 72 LEU A N 1
ATOM 569 C CA . LEU A 1 72 ? 1.246 -7.638 -17.846 1.00 91.31 72 LEU A CA 1
ATOM 570 C C . LEU A 1 72 ? 1.768 -8.332 -19.103 1.00 91.31 72 LEU A C 1
ATOM 572 O O . LEU A 1 72 ? 1.413 -7.955 -20.220 1.00 91.31 72 LEU A O 1
ATOM 576 N N . ASP A 1 73 ? 2.588 -9.358 -18.913 1.00 89.62 73 ASP A N 1
ATOM 577 C CA . ASP A 1 73 ? 2.985 -10.258 -19.988 1.00 89.62 73 ASP A CA 1
ATOM 578 C C . ASP A 1 73 ? 1.824 -11.189 -20.405 1.00 89.62 73 ASP A C 1
ATOM 580 O O . ASP A 1 73 ? 0.727 -11.179 -19.838 1.00 89.62 73 ASP A O 1
ATOM 584 N N . ASN A 1 74 ? 2.073 -12.060 -21.387 1.00 89.00 74 ASN A N 1
ATOM 585 C CA . ASN A 1 74 ? 1.081 -13.034 -21.867 1.00 89.00 74 ASN A CA 1
ATOM 586 C C . ASN A 1 74 ? 0.635 -14.059 -20.803 1.00 89.00 74 ASN A C 1
ATOM 588 O O . ASN A 1 74 ? -0.315 -14.808 -21.038 1.00 89.00 74 ASN A O 1
ATOM 592 N N . PHE A 1 75 ? 1.325 -14.128 -19.665 1.00 89.50 75 PHE A N 1
ATOM 593 C CA . PHE A 1 75 ? 1.023 -15.010 -18.542 1.00 89.50 75 PHE A CA 1
ATOM 594 C C . PHE A 1 75 ? 0.388 -14.258 -17.360 1.00 89.50 75 PHE A C 1
ATOM 596 O O . PHE A 1 75 ? 0.101 -14.881 -16.338 1.00 89.50 75 PHE A O 1
ATOM 603 N N . GLY A 1 76 ? 0.137 -12.950 -17.490 1.00 83.88 76 GLY A N 1
ATOM 604 C CA . GLY A 1 76 ? -0.436 -12.118 -16.431 1.00 83.88 76 GLY A CA 1
ATOM 605 C C . GLY A 1 76 ? 0.580 -11.651 -15.383 1.00 83.88 76 GLY A C 1
ATOM 606 O O . GLY A 1 76 ? 0.182 -11.179 -14.318 1.00 83.88 76 GLY A O 1
ATOM 607 N N . THR A 1 77 ? 1.880 -11.782 -15.650 1.00 88.38 77 THR A N 1
ATOM 608 C CA . THR A 1 77 ? 2.945 -11.339 -14.743 1.00 88.38 77 THR A CA 1
ATOM 609 C C . THR A 1 77 ? 3.317 -9.889 -15.045 1.00 88.38 77 THR A C 1
ATOM 611 O O . THR A 1 77 ? 3.532 -9.556 -16.209 1.00 88.38 77 THR A O 1
ATOM 614 N N . PRO A 1 78 ? 3.428 -9.010 -14.034 1.00 89.62 78 PRO A N 1
ATOM 615 C CA . PRO A 1 78 ? 3.872 -7.645 -14.264 1.00 89.62 78 PRO A CA 1
ATOM 616 C C . PRO A 1 78 ? 5.294 -7.556 -14.823 1.00 89.62 78 PRO A C 1
ATOM 618 O O . PRO A 1 78 ? 6.233 -8.060 -14.210 1.00 89.62 78 PRO A O 1
ATOM 621 N N . GLU A 1 79 ? 5.455 -6.840 -15.933 1.00 91.19 79 GLU A N 1
ATOM 622 C CA . GLU A 1 79 ? 6.744 -6.582 -16.576 1.00 91.19 79 GLU A CA 1
ATOM 623 C C . GLU A 1 79 ? 7.069 -5.086 -16.513 1.00 91.19 79 GLU A C 1
ATOM 625 O O . GLU A 1 79 ? 6.224 -4.238 -16.815 1.00 91.19 79 GLU A O 1
ATOM 630 N N . TYR A 1 80 ? 8.280 -4.751 -16.060 1.00 90.12 80 TYR A N 1
ATOM 631 C CA . TYR A 1 80 ? 8.750 -3.371 -15.973 1.00 90.12 80 TYR A CA 1
ATOM 632 C C . TYR A 1 80 ? 9.718 -3.067 -17.110 1.00 90.12 80 TYR A C 1
ATOM 634 O O . TYR A 1 80 ? 10.838 -3.571 -17.139 1.00 90.12 80 TYR A O 1
ATOM 642 N N . GLU A 1 81 ? 9.316 -2.16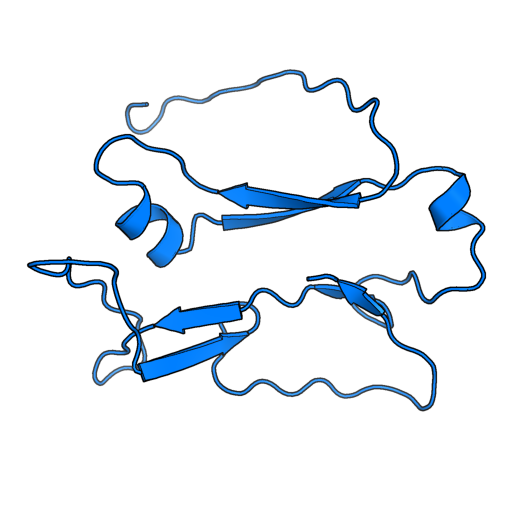6 -18.000 1.00 87.50 81 GLU A N 1
ATOM 643 C CA . GLU A 1 81 ? 10.195 -1.607 -19.021 1.00 87.50 81 GLU A CA 1
ATOM 644 C C . GLU A 1 81 ? 10.468 -0.141 -18.698 1.00 87.50 81 GLU A C 1
ATOM 646 O O . GLU A 1 81 ? 9.559 0.694 -18.701 1.00 87.50 81 GLU A O 1
ATOM 651 N N . ALA A 1 82 ? 11.729 0.188 -18.409 1.00 85.94 82 ALA A N 1
ATOM 652 C CA . ALA A 1 82 ? 12.107 1.559 -18.104 1.00 85.94 82 ALA A CA 1
ATOM 653 C C . ALA A 1 82 ? 11.810 2.475 -19.312 1.00 85.94 82 ALA A C 1
ATOM 655 O O . ALA A 1 82 ? 12.332 2.234 -20.406 1.00 85.94 82 ALA A O 1
ATOM 656 N N . PRO A 1 83 ? 11.000 3.535 -19.147 1.00 86.44 83 PRO A N 1
ATOM 657 C CA . PRO A 1 83 ? 10.655 4.421 -20.249 1.00 86.44 83 PRO A CA 1
ATOM 658 C C . PRO A 1 83 ? 11.884 5.210 -20.717 1.00 86.44 83 PRO A C 1
ATOM 660 O O . PRO A 1 83 ? 12.675 5.701 -19.912 1.00 86.44 83 PRO A O 1
ATOM 663 N N . SER A 1 84 ? 12.018 5.401 -22.032 1.00 80.00 84 SER A N 1
ATOM 664 C CA . SER A 1 84 ? 13.096 6.214 -22.620 1.00 80.00 84 SER A CA 1
ATOM 665 C C . SER A 1 84 ? 12.996 7.700 -22.256 1.00 80.00 84 SER A C 1
ATOM 667 O O . SER A 1 84 ? 13.982 8.432 -22.328 1.00 80.00 84 SER A O 1
ATOM 669 N N . SER A 1 85 ? 11.798 8.160 -21.892 1.00 85.25 85 SER A N 1
ATOM 670 C CA . SER A 1 85 ? 11.515 9.520 -21.434 1.00 85.25 85 SER A CA 1
ATOM 671 C C . SER A 1 85 ? 10.230 9.543 -20.606 1.00 85.25 85 SER A C 1
ATOM 673 O O . SER A 1 85 ? 9.232 8.966 -21.032 1.00 85.25 85 SER A O 1
ATOM 675 N N . GLY A 1 86 ? 10.220 10.275 -19.490 1.00 85.94 86 GLY A N 1
ATOM 676 C CA . GLY A 1 86 ? 9.034 10.433 -18.640 1.00 85.94 86 GLY A CA 1
ATOM 677 C C . GLY A 1 86 ? 8.841 9.309 -17.615 1.00 85.94 86 GLY A C 1
ATOM 678 O O . GLY A 1 86 ? 9.787 8.603 -17.274 1.00 85.94 86 GLY A O 1
ATOM 679 N N . GLY A 1 87 ? 7.620 9.201 -17.083 1.00 86.62 87 GLY A N 1
ATOM 680 C CA . GLY A 1 87 ? 7.214 8.143 -16.154 1.00 86.62 87 GLY A CA 1
ATOM 681 C C . GLY A 1 87 ? 6.741 6.881 -16.876 1.00 86.62 87 GLY A C 1
ATOM 682 O O . GLY A 1 87 ? 6.407 6.920 -18.061 1.00 86.62 87 GLY A O 1
ATOM 683 N N . PHE A 1 88 ? 6.729 5.758 -16.158 1.00 90.25 88 PHE A N 1
ATOM 684 C CA . PHE A 1 88 ? 6.096 4.532 -16.638 1.00 90.25 88 PHE A CA 1
ATOM 685 C C . PHE A 1 88 ? 4.574 4.718 -16.642 1.00 90.25 88 PHE A C 1
ATOM 687 O O . PHE A 1 88 ? 4.038 5.357 -15.741 1.00 90.25 88 PHE A O 1
ATOM 694 N N . TYR A 1 89 ? 3.907 4.153 -17.648 1.00 89.25 89 TYR A N 1
ATOM 695 C CA . TYR A 1 89 ? 2.451 4.088 -17.722 1.00 89.25 89 TYR A CA 1
ATOM 696 C C . TYR A 1 89 ? 2.033 2.657 -18.056 1.00 89.25 89 TYR A C 1
ATOM 698 O O . TYR A 1 89 ? 2.343 2.140 -19.145 1.00 89.25 89 TYR A O 1
ATOM 706 N N . GLY A 1 90 ? 1.351 2.037 -17.098 1.00 89.38 90 GLY A N 1
ATOM 707 C CA . GLY A 1 90 ? 0.678 0.759 -17.256 1.00 89.38 90 GLY A CA 1
ATOM 708 C C . GLY A 1 90 ? -0.623 0.887 -18.043 1.00 89.38 90 GLY A C 1
ATOM 709 O O . GLY A 1 90 ? -1.193 1.970 -18.165 1.00 89.38 90 GLY A O 1
ATOM 710 N N . ASP A 1 91 ? -1.092 -0.232 -18.580 1.00 91.88 91 ASP A N 1
ATOM 711 C CA . ASP A 1 91 ? -2.406 -0.360 -19.221 1.00 91.88 91 ASP A CA 1
ATOM 712 C C . ASP A 1 91 ? -3.400 -1.163 -18.367 1.00 91.88 91 ASP A C 1
ATOM 714 O O . ASP A 1 91 ? -4.599 -1.158 -18.642 1.00 91.88 91 ASP A O 1
ATOM 718 N N . THR A 1 92 ? -2.914 -1.802 -17.301 1.00 93.56 92 THR A N 1
ATOM 719 C CA . THR A 1 92 ? -3.698 -2.643 -16.402 1.00 93.56 92 THR A CA 1
ATOM 720 C C . THR A 1 92 ? -3.707 -2.044 -14.999 1.00 93.56 92 THR A C 1
ATOM 722 O O . THR A 1 92 ? -2.658 -1.867 -14.381 1.00 93.56 92 THR A O 1
ATOM 725 N N . LEU A 1 93 ? -4.896 -1.735 -14.475 1.00 94.50 93 LEU A N 1
ATOM 726 C CA . LEU A 1 93 ? -5.073 -1.261 -13.100 1.00 94.50 93 LEU A CA 1
ATOM 727 C C . LEU A 1 93 ? -5.152 -2.440 -12.130 1.00 94.50 93 LEU A C 1
ATOM 729 O O . LEU A 1 93 ? -5.950 -3.361 -12.309 1.00 94.50 93 LEU A O 1
ATOM 733 N N . LEU A 1 94 ? -4.341 -2.379 -11.080 1.00 95.06 94 LEU A N 1
ATOM 734 C CA . LEU A 1 94 ? -4.330 -3.327 -9.979 1.00 95.06 94 LEU A CA 1
ATOM 735 C C . LEU A 1 94 ? -4.718 -2.601 -8.690 1.00 95.06 94 LEU A C 1
ATOM 737 O O . LEU A 1 94 ? -4.249 -1.494 -8.417 1.00 95.06 94 LEU A O 1
ATOM 741 N N . VAL A 1 95 ? -5.530 -3.261 -7.870 1.00 96.06 95 VAL A N 1
ATOM 742 C CA . VAL A 1 95 ? -5.813 -2.857 -6.490 1.00 96.06 95 VAL A CA 1
ATOM 743 C C . VAL A 1 95 ? -5.287 -3.954 -5.578 1.00 96.06 95 VAL A C 1
ATOM 745 O O . VAL A 1 95 ? -5.626 -5.124 -5.746 1.00 96.06 95 VAL A O 1
ATOM 748 N N . ASN A 1 96 ? -4.407 -3.592 -4.645 1.00 94.31 96 ASN A N 1
ATOM 749 C CA . ASN A 1 96 ? -3.715 -4.526 -3.748 1.00 94.31 96 ASN A CA 1
ATOM 750 C C . ASN A 1 96 ? -3.021 -5.688 -4.493 1.00 94.31 96 ASN A C 1
ATOM 752 O O . ASN A 1 96 ? -2.957 -6.810 -3.997 1.00 94.31 96 ASN A O 1
ATOM 756 N N . GLY A 1 97 ? -2.516 -5.426 -5.704 1.00 93.00 97 GLY A N 1
ATOM 757 C CA . GLY A 1 97 ? -1.834 -6.420 -6.540 1.00 93.00 97 GLY A CA 1
ATOM 758 C C . GLY A 1 97 ? -2.751 -7.349 -7.345 1.00 93.00 97 GLY A C 1
ATOM 759 O O . GLY A 1 97 ? -2.240 -8.227 -8.034 1.00 93.00 97 GLY A O 1
ATOM 760 N N . VAL A 1 98 ? -4.072 -7.154 -7.304 1.00 93.25 98 VAL A N 1
ATOM 761 C CA . VAL A 1 98 ? -5.048 -7.942 -8.074 1.00 93.25 98 VAL A CA 1
ATOM 762 C C . VAL A 1 98 ? -5.697 -7.065 -9.143 1.00 93.25 98 VAL A C 1
ATOM 764 O O . VAL A 1 98 ? -6.025 -5.910 -8.878 1.00 93.25 98 VAL A O 1
ATOM 767 N N . GLN A 1 99 ? -5.876 -7.600 -10.353 1.00 93.19 99 GLN A N 1
ATOM 768 C CA . GLN A 1 99 ? -6.613 -6.935 -11.430 1.00 93.19 99 GLN A CA 1
ATOM 769 C C . GLN A 1 99 ? -8.121 -7.012 -11.163 1.00 93.19 99 GLN A C 1
ATOM 771 O O . GLN A 1 99 ? -8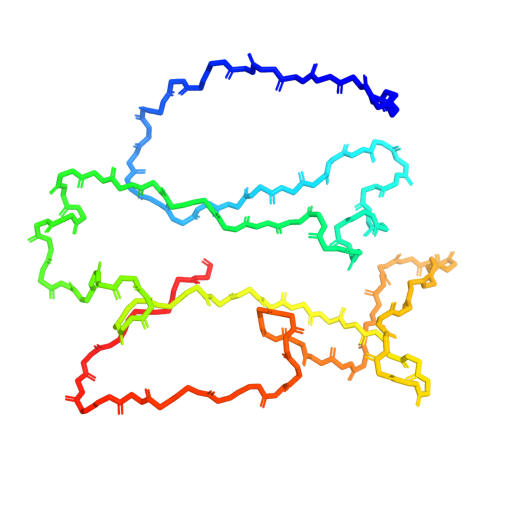.632 -8.089 -10.867 1.00 93.19 99 GLN A O 1
ATOM 776 N N . GLU A 1 100 ? -8.809 -5.872 -11.281 1.00 90.81 100 GLU A N 1
ATOM 777 C CA . GLU A 1 100 ? -10.273 -5.752 -11.147 1.00 90.81 100 GLU A CA 1
ATOM 778 C C . GLU A 1 100 ? -10.879 -6.558 -9.970 1.00 90.81 100 GLU A C 1
ATOM 780 O O . GLU A 1 100 ? -11.810 -7.345 -10.167 1.00 90.81 100 GLU A O 1
ATOM 785 N N . PRO A 1 101 ? -10.368 -6.412 -8.730 1.00 94.94 101 PRO A N 1
ATOM 786 C CA . PRO A 1 101 ? -10.878 -7.192 -7.616 1.00 94.94 101 PRO A CA 1
ATOM 787 C C . PRO A 1 101 ? -12.260 -6.702 -7.190 1.00 94.94 101 PRO A C 1
ATOM 789 O O . PRO A 1 101 ? -12.609 -5.527 -7.319 1.00 94.94 101 PRO A O 1
ATOM 792 N N . PHE A 1 102 ? -13.015 -7.607 -6.577 1.00 95.00 102 PHE A N 1
ATOM 793 C CA . PHE A 1 102 ? -14.208 -7.274 -5.814 1.00 95.00 102 PHE A CA 1
ATOM 794 C C . PHE A 1 102 ? -14.065 -7.809 -4.389 1.00 95.00 102 PHE A C 1
ATOM 796 O O . PHE A 1 102 ? -13.376 -8.801 -4.148 1.00 95.00 102 PHE A O 1
ATOM 803 N N . VAL A 1 103 ? -14.728 -7.148 -3.445 1.00 94.44 103 VAL A N 1
ATOM 804 C CA . VAL A 1 103 ? -14.839 -7.599 -2.058 1.00 94.44 103 VAL A CA 1
ATOM 805 C C . VAL A 1 103 ? -16.312 -7.632 -1.678 1.00 94.44 103 VAL A C 1
ATOM 807 O O . VAL A 1 103 ? -17.055 -6.683 -1.931 1.00 94.44 103 VAL A O 1
ATOM 810 N N . GLU A 1 104 ? -16.753 -8.753 -1.116 1.00 94.50 104 GLU A N 1
ATOM 811 C CA . GLU A 1 104 ? -18.109 -8.884 -0.598 1.00 94.50 104 GLU A CA 1
ATOM 812 C C . GLU A 1 104 ? -18.197 -8.214 0.767 1.00 94.50 104 GLU A C 1
ATOM 814 O O . GLU A 1 104 ? -17.420 -8.506 1.675 1.00 94.50 104 GLU A O 1
ATOM 819 N N . VAL A 1 105 ? -19.166 -7.316 0.914 1.00 94.12 105 VAL A N 1
ATOM 820 C CA . VAL A 1 105 ? -19.350 -6.536 2.132 1.00 94.12 105 VAL A CA 1
ATOM 821 C C . VAL A 1 105 ? -20.793 -6.614 2.614 1.00 94.12 105 VAL A C 1
ATOM 823 O O . VAL A 1 105 ? -21.737 -6.784 1.840 1.00 94.12 105 VAL A O 1
ATOM 826 N N . SER A 1 106 ? -20.980 -6.481 3.924 1.00 92.94 106 SER A N 1
ATOM 827 C CA . SER A 1 106 ? -22.307 -6.377 4.536 1.00 92.94 106 SER A CA 1
ATOM 828 C C . SER A 1 106 ? -22.980 -5.030 4.216 1.00 92.94 106 SER A C 1
ATOM 830 O O . SER A 1 106 ? -22.387 -4.115 3.646 1.00 92.94 106 SER A O 1
ATOM 832 N N . ARG A 1 107 ? -24.239 -4.844 4.617 1.00 93.06 107 ARG A N 1
ATOM 833 C CA . ARG A 1 107 ? -24.886 -3.525 4.521 1.00 93.06 107 ARG A CA 1
ATOM 834 C C . ARG A 1 107 ? -24.441 -2.656 5.699 1.00 93.06 107 ARG A C 1
ATOM 836 O O . ARG A 1 107 ? -24.852 -2.919 6.824 1.00 93.06 107 ARG A O 1
ATOM 843 N N . GLY A 1 108 ? -23.633 -1.632 5.443 1.00 92.69 108 GLY A N 1
ATOM 844 C CA . GLY A 1 108 ? -23.071 -0.783 6.492 1.00 92.69 108 GLY A CA 1
ATOM 845 C C . GLY A 1 108 ? -22.164 0.317 5.948 1.00 92.69 108 GLY A C 1
ATOM 846 O O . GLY A 1 108 ? -22.152 0.577 4.745 1.00 92.69 108 GLY A O 1
ATOM 847 N N . TRP A 1 109 ? -21.435 0.960 6.858 1.00 94.31 109 TRP A N 1
ATOM 848 C CA . TRP A 1 109 ? -20.383 1.919 6.533 1.00 94.31 109 TRP A CA 1
ATOM 849 C C . TRP A 1 109 ? -19.049 1.202 6.382 1.00 94.31 109 TRP A C 1
ATOM 851 O O . TRP A 1 109 ? -18.788 0.242 7.099 1.00 94.31 109 TRP A O 1
ATOM 861 N N . TYR A 1 110 ? -18.220 1.717 5.479 1.00 93.38 110 TYR A N 1
ATOM 862 C CA . TYR A 1 110 ? -16.892 1.199 5.182 1.00 93.38 110 TYR A CA 1
ATOM 863 C C . TYR A 1 110 ? -15.905 2.350 5.099 1.00 93.38 110 TYR A C 1
ATOM 865 O O . TYR A 1 110 ? -16.256 3.431 4.610 1.00 93.38 110 TYR A O 1
ATOM 873 N N . VAL A 1 111 ? -14.683 2.105 5.549 1.00 92.56 111 VAL A N 1
ATOM 874 C CA . VAL A 1 111 ? -13.543 2.993 5.342 1.00 92.56 111 VAL A CA 1
ATOM 875 C C . VAL A 1 111 ? -12.632 2.355 4.299 1.00 92.56 111 VAL A C 1
ATOM 877 O O . VAL A 1 111 ? -12.321 1.169 4.352 1.00 92.56 111 VAL A O 1
ATOM 880 N N . CYS A 1 112 ? -12.239 3.159 3.316 1.00 87.50 112 CYS A N 1
ATOM 881 C CA . CYS A 1 112 ? -11.217 2.803 2.345 1.00 87.50 112 CYS A CA 1
ATOM 882 C C . CYS A 1 112 ? -9.995 3.665 2.648 1.00 87.50 112 CYS A C 1
ATOM 884 O O . CYS A 1 112 ? -9.993 4.859 2.335 1.00 87.50 112 CYS A O 1
ATOM 886 N N . ALA A 1 113 ? -8.993 3.078 3.296 1.00 79.31 113 ALA A N 1
ATOM 887 C CA . ALA A 1 113 ? -7.726 3.739 3.557 1.00 79.31 113 ALA A CA 1
ATOM 888 C C . ALA A 1 113 ? -6.905 3.765 2.259 1.00 79.31 113 ALA A C 1
ATOM 890 O O . ALA A 1 113 ? -6.550 2.712 1.727 1.00 79.31 113 ALA A O 1
ATOM 891 N N . CYS A 1 114 ? -6.622 4.966 1.754 1.00 62.88 114 CYS A N 1
ATOM 892 C CA . CYS A 1 114 ? -5.783 5.216 0.579 1.00 62.88 114 CYS A CA 1
ATOM 893 C C . CYS A 1 114 ? -4.540 6.009 0.981 1.00 62.88 114 CYS A C 1
ATOM 895 O O . CYS A 1 114 ? -4.698 6.964 1.779 1.00 62.88 114 CYS A O 1
#

Sequence (114 aa):
MSPSVDWSPVLPIRQSAATLWYHANTPGHMAEHVYNGLAGMWLVEDENSKNLPLPNHYGVDDFPIIIQDKRLDNFGTPEYEAPSSGGFYGDTLLVNGVQEPFVEVSRGWYVCAC